Protein AF-A0A401I3N6-F1 (afdb_monomer_lite)

Radius of gyration: 13.24 Å; chains: 1; bounding box: 30×24×37 Å

Sequence (57 aa):
MNEGDAEANYAYYALHELRILPQDLMRMSRREQAVIYAMIDERIQAEKKARKSAKRR

Structure (mmCIF, N/CA/C/O backbone):
data_AF-A0A401I3N6-F1
#
_entry.id   AF-A0A401I3N6-F1
#
loop_
_atom_site.group_PDB
_atom_site.id
_atom_site.type_symbol
_atom_site.label_atom_id
_atom_site.label_alt_id
_atom_site.label_comp_id
_atom_site.label_asym_id
_atom_site.label_entity_id
_atom_site.label_seq_id
_atom_site.pdbx_PDB_ins_code
_atom_site.Cartn_x
_atom_site.Cartn_y
_atom_site.Cartn_z
_atom_site.occupancy
_atom_site.B_iso_or_equiv
_atom_site.auth_seq_id
_atom_site.auth_comp_id
_atom_site.auth_asym_id
_atom_site.auth_atom_id
_atom_site.pdbx_PDB_model_num
ATOM 1 N N . MET A 1 1 ? -3.762 17.356 1.824 1.00 44.72 1 MET A N 1
ATOM 2 C CA . MET A 1 1 ? -3.006 16.110 1.592 1.00 44.72 1 MET A CA 1
ATOM 3 C C . MET A 1 1 ? -2.000 16.450 0.518 1.00 44.72 1 MET A C 1
ATOM 5 O O . MET A 1 1 ? -2.435 16.765 -0.580 1.00 44.72 1 MET A O 1
ATOM 9 N N . ASN A 1 2 ? -0.713 16.541 0.854 1.00 49.75 2 ASN A N 1
ATOM 10 C CA . ASN A 1 2 ? 0.304 16.756 -0.171 1.00 49.75 2 ASN A CA 1
ATOM 11 C C . ASN A 1 2 ? 0.434 15.449 -0.957 1.00 49.75 2 ASN A C 1
ATOM 13 O O . ASN A 1 2 ? 0.466 14.376 -0.364 1.00 49.75 2 ASN A O 1
ATOM 17 N N . GLU A 1 3 ? 0.454 15.523 -2.279 1.00 52.22 3 GLU A N 1
ATOM 18 C CA . GLU A 1 3 ? 0.432 14.356 -3.172 1.00 52.22 3 GLU A CA 1
ATOM 19 C C . GLU A 1 3 ? 1.608 13.393 -2.912 1.00 52.22 3 GLU A C 1
ATOM 21 O O . GLU A 1 3 ? 1.429 12.177 -2.918 1.00 52.22 3 GLU A O 1
ATOM 26 N N . GLY A 1 4 ? 2.774 13.935 -2.534 1.00 55.81 4 GLY A N 1
ATOM 27 C CA . GLY A 1 4 ? 3.941 13.151 -2.110 1.00 55.81 4 GLY A CA 1
ATOM 28 C C . GLY A 1 4 ? 3.752 12.378 -0.797 1.00 55.81 4 GLY A C 1
ATOM 29 O O . GLY A 1 4 ? 4.373 11.333 -0.616 1.00 55.81 4 GLY A O 1
ATOM 30 N N . ASP A 1 5 ? 2.856 12.823 0.092 1.00 65.94 5 ASP A N 1
ATOM 31 C CA . ASP A 1 5 ? 2.544 12.094 1.330 1.00 65.94 5 ASP A CA 1
ATOM 32 C C . ASP A 1 5 ? 1.674 10.864 1.036 1.00 65.94 5 ASP A C 1
ATOM 34 O O . ASP A 1 5 ? 1.786 9.842 1.710 1.00 65.94 5 ASP A O 1
ATOM 38 N N . ALA A 1 6 ? 0.789 10.939 0.036 1.00 71.31 6 ALA A N 1
ATOM 39 C CA . ALA A 1 6 ? -0.121 9.842 -0.289 1.00 71.31 6 ALA A CA 1
ATOM 40 C C . ALA A 1 6 ? 0.639 8.629 -0.843 1.00 71.31 6 ALA A C 1
ATOM 42 O O . ALA A 1 6 ? 0.461 7.515 -0.352 1.00 71.31 6 ALA A O 1
ATOM 43 N N . GLU A 1 7 ? 1.529 8.850 -1.809 1.00 71.94 7 GLU A N 1
ATOM 44 C CA . GLU A 1 7 ? 2.331 7.785 -2.417 1.00 71.94 7 GLU A CA 1
ATOM 45 C C . GLU A 1 7 ? 3.283 7.134 -1.399 1.00 71.94 7 GLU A C 1
ATOM 47 O O . GLU A 1 7 ? 3.388 5.906 -1.331 1.00 71.94 7 GLU A O 1
ATOM 52 N N . ALA A 1 8 ? 3.897 7.945 -0.530 1.00 79.81 8 ALA A N 1
ATOM 53 C CA . ALA A 1 8 ? 4.737 7.463 0.563 1.00 79.81 8 ALA A CA 1
ATOM 54 C C . ALA A 1 8 ? 3.955 6.590 1.558 1.00 79.81 8 ALA A C 1
ATOM 56 O O . ALA A 1 8 ? 4.450 5.547 1.990 1.00 79.81 8 ALA A O 1
ATOM 57 N N . ASN A 1 9 ? 2.714 6.965 1.882 1.00 79.25 9 ASN A N 1
ATOM 58 C CA . ASN A 1 9 ? 1.851 6.179 2.764 1.00 79.25 9 ASN A CA 1
ATOM 59 C C . ASN A 1 9 ? 1.484 4.820 2.152 1.00 79.25 9 ASN A C 1
ATOM 61 O O . ASN A 1 9 ? 1.524 3.805 2.851 1.00 79.25 9 ASN A O 1
ATOM 65 N N . TYR A 1 10 ? 1.172 4.774 0.853 1.00 78.94 10 TYR A N 1
ATOM 66 C CA . TYR A 1 10 ? 0.904 3.505 0.173 1.00 78.94 10 TYR A CA 1
ATOM 67 C C . TYR A 1 10 ? 2.149 2.621 0.092 1.00 78.94 10 TYR A C 1
ATOM 69 O O . TYR A 1 10 ? 2.052 1.423 0.348 1.00 78.94 10 TYR A O 1
ATOM 77 N N . ALA A 1 11 ? 3.320 3.190 -0.206 1.00 80.69 11 ALA A N 1
ATOM 78 C CA . ALA A 1 11 ? 4.577 2.445 -0.232 1.00 80.69 11 ALA A CA 1
ATOM 79 C C . ALA A 1 11 ? 4.942 1.882 1.153 1.00 80.69 11 ALA A C 1
ATOM 81 O O . ALA A 1 11 ? 5.343 0.723 1.263 1.00 80.69 11 ALA A O 1
ATOM 82 N N . TYR A 1 12 ? 4.749 2.670 2.216 1.00 80.38 12 TYR A N 1
ATOM 83 C CA . TYR A 1 12 ? 4.939 2.221 3.596 1.00 80.38 12 TYR A CA 1
ATOM 84 C C . TYR A 1 12 ? 3.999 1.062 3.949 1.00 80.38 12 TYR A C 1
ATOM 86 O O . TYR A 1 12 ? 4.444 0.040 4.472 1.00 80.38 12 TYR A O 1
ATOM 94 N N . TYR A 1 13 ? 2.710 1.188 3.617 1.00 82.19 13 TYR A N 1
ATOM 95 C CA . TYR A 1 13 ? 1.725 0.140 3.874 1.00 82.19 13 TYR A CA 1
ATOM 96 C C . TYR A 1 13 ? 2.031 -1.136 3.080 1.00 82.19 13 TYR A C 1
ATOM 98 O O . TYR A 1 13 ? 2.003 -2.233 3.633 1.00 82.19 13 TYR A O 1
ATOM 106 N N . ALA A 1 14 ? 2.378 -1.008 1.798 1.00 81.50 14 ALA A N 1
ATOM 107 C CA . ALA A 1 14 ? 2.740 -2.139 0.951 1.00 81.50 14 ALA A CA 1
ATOM 108 C C . ALA A 1 14 ? 3.960 -2.895 1.504 1.00 81.50 14 ALA A C 1
ATOM 110 O O . ALA A 1 14 ? 3.958 -4.126 1.531 1.00 81.50 14 ALA A O 1
ATOM 111 N N . LEU A 1 15 ? 4.960 -2.182 2.025 1.00 85.19 15 LEU A N 1
ATOM 112 C CA . LEU A 1 15 ? 6.123 -2.801 2.654 1.00 85.19 15 LEU A CA 1
ATOM 113 C C . LEU A 1 15 ? 5.774 -3.492 3.977 1.00 85.19 15 LEU A C 1
ATOM 115 O O . LEU A 1 15 ? 6.156 -4.642 4.186 1.00 85.19 15 LEU A O 1
ATOM 119 N N . HIS A 1 16 ? 5.060 -2.808 4.870 1.00 81.19 16 HIS A N 1
ATOM 120 C CA . HIS A 1 16 ? 4.812 -3.306 6.224 1.00 81.19 16 HIS A CA 1
ATOM 121 C C . HIS A 1 16 ? 3.762 -4.427 6.262 1.00 81.19 16 HIS A C 1
ATOM 123 O O . HIS A 1 16 ? 3.945 -5.428 6.952 1.00 81.19 16 HIS A O 1
ATOM 129 N N . GLU A 1 17 ? 2.683 -4.287 5.489 1.00 79.50 17 GLU A N 1
ATOM 130 C CA . GLU A 1 17 ? 1.525 -5.187 5.538 1.00 79.50 17 GLU A CA 1
ATOM 131 C C . GLU A 1 17 ? 1.510 -6.225 4.416 1.00 79.50 17 GLU A C 1
ATOM 133 O O . GLU A 1 17 ? 1.027 -7.338 4.623 1.00 79.50 17 GLU A O 1
ATOM 138 N N . LEU A 1 18 ? 2.018 -5.878 3.228 1.00 82.88 18 LEU A N 1
ATOM 139 C CA . LEU A 1 18 ? 2.028 -6.773 2.061 1.00 82.88 18 LEU A CA 1
ATOM 140 C C . LEU A 1 18 ? 3.420 -7.351 1.768 1.00 82.88 18 LEU A C 1
ATOM 142 O O . LEU A 1 18 ? 3.537 -8.232 0.918 1.00 82.88 18 LEU A O 1
ATOM 146 N N . ARG A 1 19 ? 4.465 -6.890 2.475 1.00 86.69 19 ARG A N 1
ATOM 147 C CA . ARG A 1 19 ? 5.878 -7.249 2.241 1.00 86.69 19 ARG A CA 1
ATOM 148 C C . ARG A 1 19 ? 6.352 -6.989 0.807 1.00 86.69 19 ARG A C 1
ATOM 150 O O . ARG A 1 19 ? 7.272 -7.647 0.330 1.00 86.69 19 ARG A O 1
ATOM 157 N N . ILE A 1 20 ? 5.743 -6.018 0.129 1.00 87.19 20 ILE A N 1
ATOM 158 C CA . ILE A 1 20 ? 6.146 -5.577 -1.208 1.00 87.19 20 ILE A CA 1
ATOM 159 C C . ILE A 1 20 ? 7.175 -4.463 -1.039 1.00 87.19 20 ILE A C 1
ATOM 161 O O . ILE A 1 20 ? 6.885 -3.440 -0.416 1.00 87.19 20 ILE A O 1
ATOM 165 N N . LEU A 1 21 ? 8.377 -4.634 -1.594 1.00 88.69 21 LEU A N 1
ATOM 166 C CA . LEU A 1 21 ? 9.377 -3.572 -1.538 1.00 88.69 21 LEU A CA 1
ATOM 167 C C . LEU A 1 21 ? 8.912 -2.371 -2.380 1.00 88.69 21 LEU A C 1
ATOM 169 O O . LEU A 1 21 ? 8.399 -2.568 -3.484 1.00 88.69 21 LEU A O 1
ATOM 173 N N . PRO A 1 22 ? 9.142 -1.122 -1.932 1.00 85.06 22 PRO A N 1
ATOM 174 C CA . PRO A 1 22 ? 8.763 0.068 -2.698 1.00 85.06 22 PRO A CA 1
ATOM 175 C C . PRO A 1 22 ? 9.333 0.072 -4.122 1.00 85.06 22 PRO A C 1
ATOM 177 O O . PRO A 1 22 ? 8.639 0.431 -5.068 1.00 85.06 22 PRO A O 1
ATOM 180 N N . GLN A 1 23 ? 10.571 -0.404 -4.288 1.00 86.50 23 GLN A N 1
ATOM 181 C CA . GLN A 1 23 ? 11.206 -0.544 -5.600 1.00 86.50 23 GLN A CA 1
ATOM 182 C C . GLN A 1 23 ? 10.469 -1.532 -6.517 1.00 86.50 23 GLN A C 1
ATOM 184 O O . GLN A 1 23 ? 10.418 -1.313 -7.722 1.00 86.50 23 GLN A O 1
ATOM 189 N N . ASP A 1 24 ? 9.887 -2.600 -5.967 1.00 88.62 24 ASP A N 1
ATOM 190 C CA . ASP A 1 24 ? 9.158 -3.598 -6.750 1.00 88.62 24 ASP A CA 1
ATOM 191 C C . ASP A 1 24 ? 7.801 -3.037 -7.165 1.00 88.62 24 ASP A C 1
ATOM 193 O O . ASP A 1 24 ? 7.423 -3.149 -8.327 1.00 88.62 24 ASP A O 1
ATOM 197 N N . LEU A 1 25 ? 7.122 -2.333 -6.252 1.00 86.44 25 LEU A N 1
ATOM 198 C CA . LEU A 1 25 ? 5.881 -1.615 -6.541 1.00 86.44 25 LEU A CA 1
ATOM 199 C C . LEU A 1 25 ? 6.071 -0.569 -7.651 1.00 86.44 25 LEU A C 1
ATOM 201 O O . LEU A 1 25 ? 5.275 -0.509 -8.583 1.00 86.44 25 LEU A O 1
ATOM 205 N N . MET A 1 26 ? 7.156 0.210 -7.599 1.00 85.50 26 MET A N 1
ATOM 206 C CA . MET A 1 26 ? 7.473 1.219 -8.621 1.00 85.50 26 MET A CA 1
ATOM 207 C C . MET A 1 26 ? 7.803 0.613 -9.992 1.00 85.50 2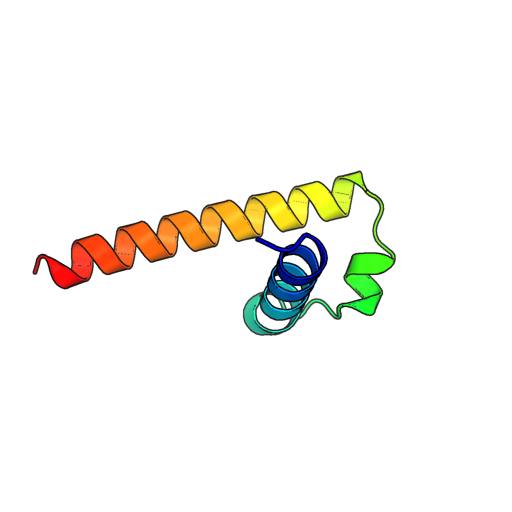6 MET A C 1
ATOM 209 O O . MET A 1 26 ? 7.637 1.281 -11.011 1.00 85.50 26 MET A O 1
ATOM 213 N N . ARG A 1 27 ? 8.266 -0.643 -10.036 1.00 92.81 27 ARG A N 1
ATOM 214 C CA . ARG A 1 27 ? 8.562 -1.365 -11.286 1.00 92.81 27 ARG A CA 1
ATOM 215 C C . ARG A 1 27 ? 7.326 -1.996 -11.925 1.00 92.81 27 ARG A C 1
ATOM 217 O O . ARG A 1 27 ? 7.393 -2.361 -13.097 1.00 92.81 27 ARG A O 1
ATOM 224 N N . MET A 1 28 ? 6.221 -2.126 -11.188 1.00 91.00 28 MET A N 1
ATOM 225 C CA . MET A 1 28 ? 4.955 -2.640 -11.718 1.00 91.00 28 MET A CA 1
ATOM 226 C C . MET A 1 28 ? 4.355 -1.684 -12.753 1.00 91.00 28 MET A C 1
ATOM 228 O O . MET A 1 28 ? 4.586 -0.473 -12.724 1.00 91.00 28 MET A O 1
ATOM 232 N N . SER A 1 29 ? 3.520 -2.208 -13.649 1.00 94.50 29 SER A N 1
ATOM 233 C CA . SER A 1 29 ? 2.743 -1.371 -14.562 1.00 94.50 29 SER A CA 1
ATOM 234 C C . SER A 1 29 ? 1.749 -0.491 -13.794 1.00 94.50 29 SER A C 1
ATOM 236 O O . SER A 1 29 ? 1.276 -0.848 -12.714 1.00 94.50 29 SER A O 1
ATOM 238 N N . ARG A 1 30 ? 1.335 0.641 -14.382 1.00 90.38 30 ARG A N 1
ATOM 239 C CA . ARG A 1 30 ? 0.322 1.527 -13.769 1.00 90.38 30 ARG A CA 1
ATOM 240 C C . ARG A 1 30 ? -0.968 0.795 -13.389 1.00 90.38 30 ARG A C 1
ATOM 242 O O . ARG A 1 30 ? -1.609 1.151 -12.407 1.00 90.38 30 ARG A O 1
ATOM 249 N N . ARG A 1 31 ? -1.357 -0.222 -14.166 1.00 93.94 31 ARG A N 1
ATOM 250 C CA . ARG A 1 31 ? -2.561 -1.017 -13.902 1.00 93.94 31 ARG A CA 1
ATOM 251 C C . ARG A 1 31 ? -2.399 -1.881 -12.654 1.00 93.94 31 ARG A C 1
ATOM 253 O O . ARG A 1 31 ? -3.315 -1.937 -11.845 1.00 93.94 31 ARG A O 1
ATOM 260 N N . GLU A 1 32 ? -1.251 -2.527 -12.495 1.00 91.31 32 GLU A N 1
ATOM 261 C CA . GLU A 1 32 ? -0.942 -3.330 -11.308 1.00 91.31 32 GLU A CA 1
ATOM 262 C C . GLU A 1 32 ? -0.830 -2.454 -10.058 1.00 91.31 32 GLU A C 1
ATOM 264 O O . GLU A 1 32 ? -1.444 -2.774 -9.043 1.00 91.31 32 GLU A O 1
ATOM 269 N N . GLN A 1 33 ? -0.152 -1.304 -10.154 1.00 89.75 33 GLN A N 1
ATOM 270 C CA . GLN A 1 33 ? -0.081 -0.335 -9.055 1.00 89.75 33 GLN A CA 1
ATOM 271 C C . GLN A 1 33 ? -1.480 0.116 -8.615 1.00 89.75 33 GLN A C 1
ATOM 273 O O . GLN A 1 33 ? -1.794 0.082 -7.428 1.00 89.75 33 GLN A O 1
ATOM 278 N N . ALA A 1 34 ? -2.357 0.453 -9.567 1.00 91.00 34 ALA A N 1
ATOM 279 C CA . ALA A 1 34 ? -3.732 0.846 -9.268 1.00 91.00 34 ALA A CA 1
ATOM 280 C C . ALA A 1 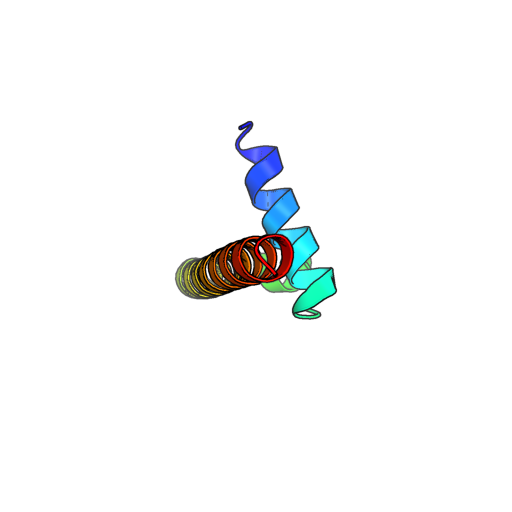34 ? -4.531 -0.263 -8.561 1.00 91.00 34 ALA A C 1
ATOM 282 O O . ALA A 1 34 ? -5.302 0.026 -7.648 1.00 91.00 34 ALA A O 1
ATOM 283 N N . VAL A 1 35 ? -4.335 -1.530 -8.946 1.00 92.62 35 VAL A N 1
ATOM 284 C CA . VAL A 1 35 ? -4.970 -2.675 -8.272 1.00 92.62 35 VAL A CA 1
ATOM 285 C C . VAL A 1 35 ? -4.464 -2.812 -6.835 1.00 92.62 35 VAL A C 1
ATOM 287 O O . VAL A 1 35 ? -5.277 -2.970 -5.926 1.00 92.62 35 VAL A O 1
ATOM 290 N N . ILE A 1 36 ? -3.150 -2.706 -6.612 1.00 89.19 36 ILE A N 1
ATOM 291 C CA . ILE A 1 36 ? -2.562 -2.749 -5.265 1.00 89.19 36 ILE A CA 1
ATOM 292 C C . ILE A 1 36 ? -3.119 -1.612 -4.400 1.00 89.19 36 ILE A C 1
ATOM 294 O O . ILE A 1 36 ? -3.575 -1.865 -3.286 1.00 89.19 36 ILE A O 1
ATOM 298 N N . TYR A 1 37 ? -3.147 -0.379 -4.911 1.00 88.81 37 TYR A N 1
ATOM 299 C CA . TYR A 1 37 ? -3.693 0.766 -4.180 1.00 88.81 37 TYR A CA 1
ATOM 300 C C . TYR A 1 37 ? -5.171 0.577 -3.826 1.00 88.81 37 TYR A C 1
ATOM 302 O O . TYR A 1 37 ? -5.546 0.784 -2.674 1.00 88.81 37 TYR A O 1
ATOM 310 N N . ALA A 1 38 ? -5.988 0.077 -4.757 1.00 91.12 38 ALA A N 1
ATOM 311 C CA . ALA A 1 38 ? -7.395 -0.215 -4.491 1.00 91.12 38 ALA A CA 1
ATOM 312 C C . ALA A 1 38 ? -7.584 -1.280 -3.391 1.00 91.12 38 ALA A C 1
ATOM 314 O O . ALA A 1 38 ? -8.469 -1.153 -2.546 1.00 91.12 38 ALA A O 1
ATOM 315 N N . MET A 1 39 ? -6.740 -2.319 -3.363 1.00 89.44 39 MET A N 1
ATOM 316 C CA . MET A 1 39 ? -6.774 -3.334 -2.302 1.00 89.44 39 MET A CA 1
ATOM 317 C C . MET A 1 39 ? -6.362 -2.765 -0.937 1.00 89.44 39 MET A C 1
ATOM 319 O O . MET A 1 39 ? -6.963 -3.118 0.081 1.00 89.44 39 MET A O 1
ATOM 323 N N . ILE A 1 40 ? -5.359 -1.881 -0.907 1.00 88.06 40 ILE A N 1
ATOM 324 C CA . ILE A 1 40 ? -4.938 -1.184 0.317 1.00 88.06 40 ILE A CA 1
ATOM 325 C C . ILE A 1 40 ? -6.084 -0.319 0.848 1.00 88.06 40 ILE A C 1
ATOM 327 O O . ILE A 1 40 ? -6.409 -0.394 2.035 1.00 88.06 40 ILE A O 1
ATOM 331 N N . ASP A 1 41 ? -6.740 0.445 -0.025 1.00 89.06 41 ASP A N 1
ATOM 332 C CA . ASP A 1 41 ? -7.882 1.278 0.345 1.00 89.06 41 ASP A CA 1
ATOM 333 C C . ASP A 1 41 ? -9.028 0.461 0.946 1.00 89.06 41 ASP A C 1
ATOM 335 O O . ASP A 1 41 ? -9.535 0.806 2.019 1.00 89.06 41 ASP A O 1
ATOM 339 N N . GLU A 1 42 ? -9.403 -0.653 0.312 1.00 91.19 42 GLU A N 1
ATOM 340 C CA . GLU A 1 42 ? -10.464 -1.528 0.817 1.00 91.19 42 GLU A CA 1
ATOM 341 C C . GLU A 1 42 ? -10.127 -2.062 2.218 1.00 91.19 42 GLU A C 1
ATOM 343 O O . GLU A 1 42 ? -10.965 -2.035 3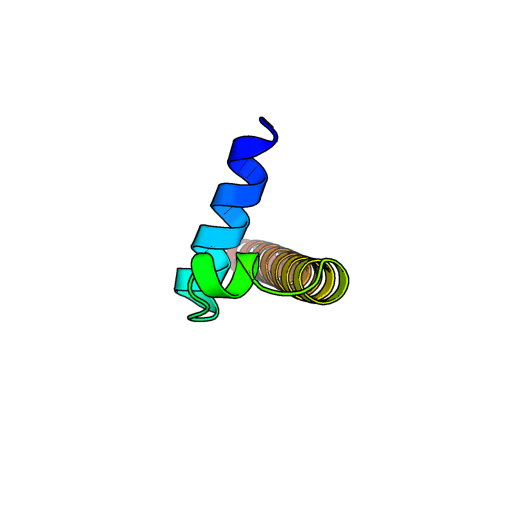.128 1.00 91.19 42 GLU A O 1
ATOM 348 N N . ARG A 1 43 ? -8.871 -2.466 2.443 1.00 88.00 43 ARG A N 1
ATOM 349 C CA . ARG A 1 43 ? -8.418 -2.950 3.752 1.00 88.00 43 ARG A CA 1
ATOM 350 C C . ARG A 1 43 ? -8.445 -1.851 4.813 1.00 88.00 43 ARG A C 1
ATOM 352 O O . ARG A 1 43 ? -8.967 -2.078 5.906 1.00 88.00 43 ARG A O 1
ATOM 359 N N . ILE A 1 44 ? -7.974 -0.645 4.495 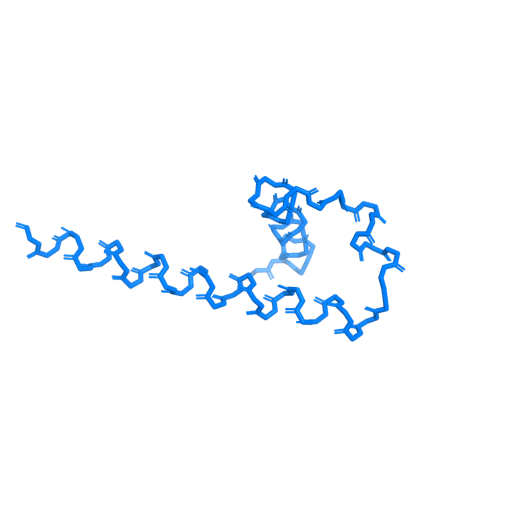1.00 87.38 44 ILE A N 1
ATOM 360 C CA . ILE A 1 44 ? -8.040 0.511 5.403 1.00 87.38 44 ILE A CA 1
ATOM 361 C C . ILE A 1 44 ? -9.497 0.820 5.778 1.00 87.38 44 ILE A C 1
ATOM 363 O O . ILE A 1 44 ? -9.796 1.126 6.938 1.00 87.38 44 ILE A O 1
ATOM 367 N N . GLN A 1 45 ? -10.426 0.742 4.823 1.00 90.25 45 GLN A N 1
ATOM 368 C CA . GLN A 1 45 ? -11.849 0.956 5.093 1.00 90.25 45 GLN A CA 1
ATOM 369 C C . GLN A 1 45 ? -12.438 -0.143 5.983 1.00 90.25 45 GLN A C 1
ATOM 371 O O . GLN A 1 45 ? -13.175 0.167 6.927 1.00 90.25 45 GLN A O 1
ATOM 376 N N . ALA A 1 46 ? -12.094 -1.407 5.733 1.00 90.62 46 ALA A N 1
ATOM 377 C CA . ALA A 1 46 ? -12.504 -2.531 6.567 1.00 90.62 46 ALA A CA 1
ATOM 378 C C . ALA A 1 46 ? -11.983 -2.388 8.010 1.00 90.62 46 ALA A C 1
ATOM 380 O O . ALA A 1 46 ? -12.762 -2.496 8.961 1.00 90.62 46 ALA A O 1
ATOM 381 N N . GLU A 1 47 ? -10.708 -2.038 8.195 1.00 88.38 47 GLU A N 1
ATOM 382 C CA . GLU A 1 47 ? -10.102 -1.811 9.513 1.00 88.38 47 GLU A CA 1
ATOM 383 C C . GLU A 1 47 ? -10.744 -0.629 10.252 1.00 88.38 47 GLU A C 1
ATOM 385 O O . GLU A 1 47 ? -11.040 -0.715 11.449 1.00 88.38 47 GLU A O 1
ATOM 390 N N . LYS A 1 48 ? -11.033 0.474 9.548 1.00 89.62 48 LYS A N 1
ATOM 391 C CA . LYS A 1 48 ? -11.766 1.618 10.118 1.00 89.62 48 LYS A CA 1
ATOM 392 C C . LYS A 1 48 ? -13.165 1.215 10.583 1.00 89.62 48 LYS A C 1
ATOM 394 O O . LYS A 1 48 ? -13.583 1.636 11.665 1.00 89.62 48 LYS A O 1
ATOM 399 N N . LYS A 1 49 ? -13.892 0.413 9.796 1.00 90.56 49 LYS A N 1
ATOM 400 C CA . LYS A 1 49 ? -15.212 -0.117 10.178 1.00 90.56 49 LYS A CA 1
ATOM 401 C C . LYS A 1 49 ? -15.100 -1.013 11.415 1.00 90.56 49 LYS A C 1
ATOM 403 O O . LYS A 1 49 ? -15.827 -0.780 12.379 1.00 90.56 49 LYS A O 1
ATOM 408 N N . ALA A 1 50 ? -14.141 -1.941 11.432 1.00 90.25 50 ALA A N 1
ATOM 409 C CA . ALA A 1 50 ? -13.913 -2.859 12.548 1.00 90.25 50 ALA A CA 1
ATOM 410 C C . ALA A 1 50 ? -13.555 -2.123 13.854 1.00 90.25 50 ALA A C 1
ATOM 412 O O . ALA A 1 50 ? -14.118 -2.412 14.913 1.00 90.25 50 ALA A O 1
ATOM 413 N N . ARG A 1 51 ? -12.687 -1.102 13.789 1.00 88.19 51 ARG A N 1
ATOM 414 C CA . ARG A 1 51 ? -12.346 -0.250 14.945 1.00 88.19 51 ARG A CA 1
ATOM 415 C C . ARG A 1 51 ? -13.553 0.530 15.469 1.00 88.19 51 ARG A C 1
ATOM 417 O O . ARG A 1 51 ? -13.729 0.639 16.680 1.00 88.19 51 ARG A O 1
ATOM 424 N N . LYS A 1 52 ? -14.406 1.054 14.581 1.00 86.88 52 LYS A N 1
ATOM 425 C CA . LYS A 1 52 ? -15.645 1.747 14.980 1.00 86.88 52 LYS A CA 1
ATOM 426 C C . LYS A 1 52 ? -16.633 0.805 15.670 1.00 86.88 52 LYS A C 1
ATOM 428 O O . LYS A 1 52 ? -17.259 1.219 16.640 1.00 86.88 52 LYS A O 1
ATOM 433 N N . SER A 1 53 ? -16.772 -0.437 15.200 1.00 82.94 53 SER A N 1
ATOM 434 C CA . SER A 1 53 ? -17.616 -1.436 15.868 1.00 82.94 53 SER A CA 1
ATOM 435 C C . SER A 1 53 ? -17.029 -1.908 17.198 1.00 82.94 53 SER A C 1
ATOM 437 O O . SER A 1 53 ? -17.783 -2.092 18.146 1.00 82.94 53 SER A O 1
ATOM 439 N N . ALA A 1 54 ? -15.703 -2.047 17.302 1.00 77.06 54 ALA A N 1
ATOM 440 C CA . ALA A 1 54 ? -15.034 -2.427 18.547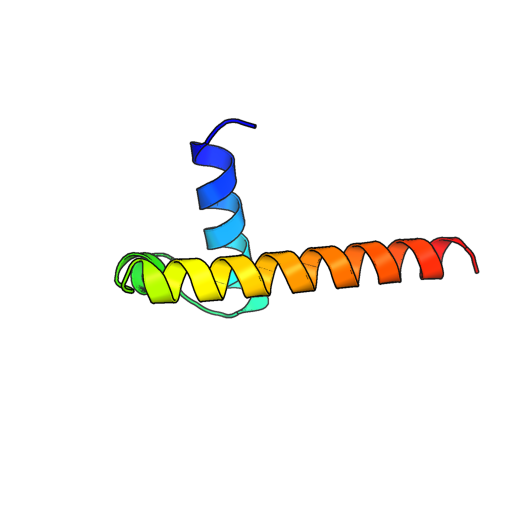 1.00 77.06 54 ALA A CA 1
ATOM 441 C C . ALA A 1 54 ? -15.172 -1.351 19.635 1.00 77.06 54 ALA A C 1
ATOM 443 O O . ALA A 1 54 ? -15.405 -1.688 20.784 1.00 77.06 54 ALA A O 1
ATOM 444 N N . LYS A 1 55 ? -15.107 -0.061 19.274 1.00 72.62 55 LYS A N 1
ATOM 445 C CA . LYS A 1 55 ? -15.284 1.061 20.217 1.00 72.62 55 LYS A CA 1
ATOM 446 C C . LYS A 1 55 ? -16.735 1.256 20.695 1.00 72.62 55 LYS A C 1
ATOM 448 O O . LYS A 1 55 ? -16.975 2.050 21.597 1.00 72.62 55 LYS A O 1
ATOM 453 N N . ARG A 1 56 ? -17.706 0.600 20.051 1.00 70.12 56 ARG A N 1
ATOM 454 C CA . ARG A 1 56 ? -19.136 0.651 20.409 1.00 70.12 56 ARG A CA 1
ATOM 455 C C . ARG A 1 56 ? -19.573 -0.486 21.345 1.00 70.12 56 ARG A C 1
ATOM 457 O O . ARG A 1 56 ? -20.724 -0.465 21.769 1.00 70.12 56 ARG A O 1
ATOM 464 N N . ARG A 1 57 ? -18.701 -1.461 21.613 1.00 54.12 57 ARG A N 1
ATOM 465 C CA . ARG A 1 57 ? -18.891 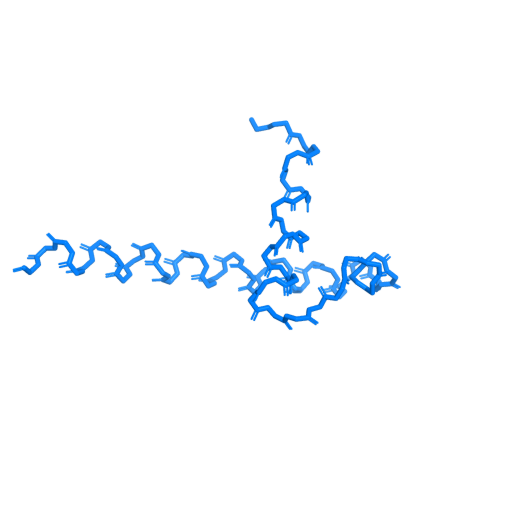-2.507 22.629 1.00 54.12 57 ARG A CA 1
ATOM 466 C C . ARG A 1 57 ? -18.163 -2.110 23.903 1.00 54.12 57 ARG A C 1
ATOM 468 O O . ARG A 1 57 ? -18.668 -2.509 24.969 1.00 54.12 57 ARG A O 1
#

pLDDT: mean 82.44, std 11.52, range [44.72, 94.5]

Foldseek 3Di:
DPPVVVLVVLQVCCCPPVVQHSVNLVVDDPVVVVVSVVVVVVVVVVVVVVVVVVVVD

Secondary structure (DSSP, 8-state):
--HHHHHHHHHHHHHHHH---HHHHHHS-HHHHHHHHHHHHHHHHHHHHHHHHHTT-